Protein AF-A0A847UXX7-F1 (afdb_monomer)

Solvent-accessible surface 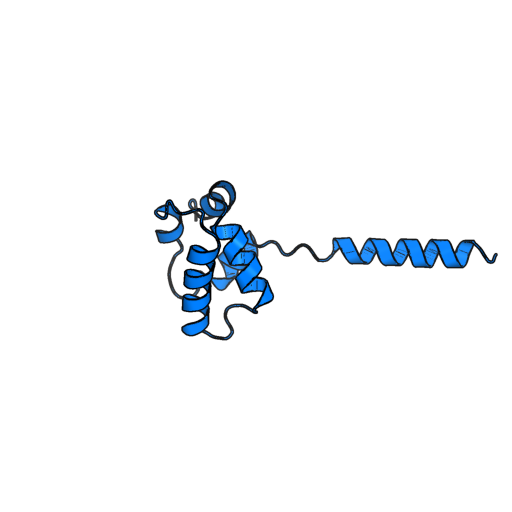area (backbone atoms only — not comparable to full-atom values): 5485 Å² total; per-residue (Å²): 121,77,68,60,60,57,53,52,55,56,54,56,58,59,59,61,70,71,78,69,76,76,61,58,68,59,50,46,64,69,52,60,50,79,87,44,80,64,68,69,67,64,74,54,84,70,54,52,43,69,62,35,33,57,54,49,51,51,52,26,72,78,37,70,87,69,52,54,76,69,49,44,55,51,48,13,54,44,52,18,33,60,80,58,40,54,74,56,67,83,115

Secondary structure (DSSP, 8-state):
-HHHHHHHHHHHHHHHGGGG---HHHHHHHHTTTTS-STHHHH-----HHHHHHHHHHHHHH-TTS--HHHHHHHHHHHT-HHHHGGGTT-

Radius of gyration: 18.28 Å; Cα contacts (8 Å, |Δi|>4): 63; chains: 1; bounding box: 24×33×58 Å

Foldseek 3Di:
DVVVVVVVVVVVVVVVVVVPDDPLLVLCVVQVPPPHALQVLLVDPALDLVVLLVVLVVVCVVPVPRDDPVSSSVNSNQSSDNVNSVVRNVD

Nearest PDB structures (foldseek):
  6b8h-assembly1_o  TM=4.520E-01  e=8.456E+00  Saccharomyces cerevisiae S288C
  5wdd-assembly1_A  TM=3.378E-01  e=5.949E+00  Gallus gallus
  7jmt-assembly4_D  TM=3.270E-01  e=7.521E+00  Schistosoma japonicum

Structure (mmCIF, N/CA/C/O backbone):
data_AF-A0A847UXX7-F1
#
_entry.id   AF-A0A847UXX7-F1
#
loop_
_atom_site.group_PDB
_atom_site.id
_atom_site.type_symbol
_atom_site.label_atom_id
_atom_site.label_alt_id
_atom_site.label_comp_id
_atom_site.label_asym_id
_atom_site.label_entity_id
_atom_site.label_seq_id
_atom_site.pdbx_PDB_ins_code
_atom_site.Cartn_x
_atom_site.Cartn_y
_atom_site.Cartn_z
_atom_site.occupancy
_atom_site.B_iso_or_equiv
_atom_site.auth_seq_id
_atom_site.auth_comp_id
_atom_site.auth_asym_id
_atom_site.auth_atom_id
_atom_site.pdbx_PDB_model_num
ATOM 1 N N . MET A 1 1 ? 8.771 -23.175 45.232 1.00 50.03 1 MET A N 1
ATOM 2 C CA . MET A 1 1 ? 7.411 -22.811 44.761 1.00 50.03 1 MET A CA 1
ATOM 3 C C . MET A 1 1 ? 7.260 -21.361 44.281 1.00 50.03 1 MET A C 1
ATOM 5 O O . MET A 1 1 ? 6.456 -21.144 43.394 1.00 50.03 1 MET A O 1
ATOM 9 N N . LYS A 1 2 ? 8.028 -20.372 44.775 1.00 45.91 2 LYS A N 1
ATOM 10 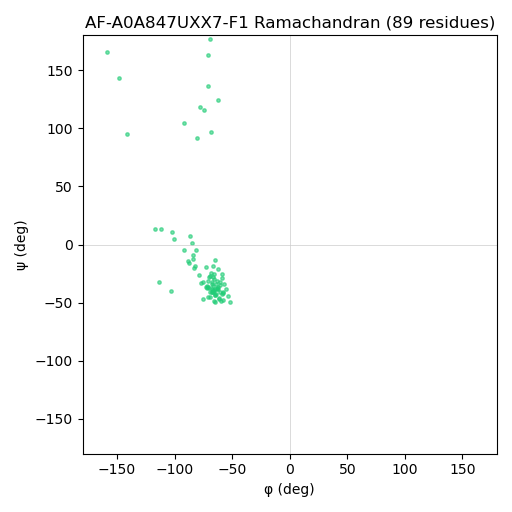C CA . LYS A 1 2 ? 7.933 -18.964 44.313 1.00 45.91 2 LYS A CA 1
ATOM 11 C C . LYS A 1 2 ? 8.456 -18.714 42.880 1.00 45.91 2 LYS A C 1
ATOM 13 O O . LYS A 1 2 ? 7.942 -17.846 42.192 1.00 45.91 2 LYS A O 1
ATOM 18 N N . TYR A 1 3 ? 9.415 -19.513 42.405 1.00 51.44 3 TYR A N 1
ATOM 19 C CA . TYR A 1 3 ? 10.034 -19.349 41.076 1.00 51.44 3 TYR A CA 1
ATOM 20 C C . TYR A 1 3 ? 9.238 -19.958 39.907 1.00 51.44 3 TYR A C 1
ATOM 22 O O . TYR A 1 3 ? 9.455 -19.584 38.758 1.00 51.44 3 TYR A O 1
ATOM 30 N N . VAL A 1 4 ? 8.302 -20.870 40.191 1.00 54.38 4 VAL A N 1
ATOM 31 C CA . VAL A 1 4 ? 7.471 -21.543 39.172 1.00 54.38 4 VAL A CA 1
ATOM 32 C C . VAL A 1 4 ? 6.357 -20.613 38.679 1.00 54.38 4 VAL A C 1
ATOM 34 O O . VAL A 1 4 ? 6.015 -20.612 37.506 1.00 54.38 4 VAL A O 1
ATOM 37 N N . LEU A 1 5 ? 5.840 -19.746 39.557 1.00 52.28 5 LEU A N 1
ATOM 38 C CA . LEU A 1 5 ? 4.795 -18.785 39.203 1.00 52.28 5 LEU A CA 1
ATOM 39 C C . LEU A 1 5 ? 5.332 -17.648 38.309 1.00 52.28 5 LEU A C 1
ATOM 41 O O . LEU A 1 5 ? 4.662 -17.236 37.371 1.00 52.28 5 LEU A O 1
ATOM 45 N N . GLY A 1 6 ? 6.567 -17.185 38.546 1.00 52.09 6 GLY A N 1
ATOM 46 C CA . GLY A 1 6 ? 7.201 -16.137 37.733 1.00 52.09 6 GLY A CA 1
ATOM 47 C C . GLY A 1 6 ? 7.614 -16.601 36.333 1.00 52.09 6 GLY A C 1
ATOM 48 O O . GLY A 1 6 ? 7.483 -15.850 35.373 1.00 52.09 6 GLY A O 1
ATOM 49 N N . THR A 1 7 ? 8.055 -17.853 36.190 1.00 55.56 7 THR A N 1
ATOM 50 C CA . THR A 1 7 ? 8.434 -18.425 34.886 1.00 55.56 7 THR A CA 1
ATOM 51 C C . THR A 1 7 ? 7.225 -18.670 33.985 1.00 55.56 7 THR A C 1
ATOM 53 O O . THR A 1 7 ? 7.307 -18.396 32.791 1.00 55.56 7 THR A O 1
ATOM 56 N N . VAL A 1 8 ? 6.084 -19.086 34.545 1.00 58.25 8 VAL A N 1
ATOM 57 C CA . VAL A 1 8 ? 4.828 -19.270 33.792 1.00 58.25 8 VAL A CA 1
ATOM 58 C C . VAL A 1 8 ? 4.268 -17.937 33.276 1.00 58.25 8 VAL A C 1
ATOM 60 O O . VAL A 1 8 ? 3.845 -17.859 32.124 1.00 58.25 8 VAL A O 1
ATOM 63 N N . VAL A 1 9 ? 4.322 -16.865 34.077 1.00 58.28 9 VAL A N 1
ATOM 64 C CA . VAL A 1 9 ? 3.860 -15.523 33.665 1.00 58.28 9 VAL A CA 1
ATOM 65 C C . VAL A 1 9 ? 4.741 -14.934 32.555 1.00 58.28 9 VAL A C 1
ATOM 67 O O . VAL A 1 9 ? 4.223 -14.360 31.598 1.00 58.28 9 VAL A O 1
ATOM 70 N N . VAL A 1 10 ? 6.062 -15.125 32.633 1.00 58.41 10 VAL A N 1
ATOM 71 C CA . VAL A 1 10 ? 6.999 -14.680 31.584 1.00 58.41 10 VAL A CA 1
ATOM 72 C C . VAL A 1 10 ? 6.808 -15.474 30.284 1.00 58.41 10 VAL A C 1
ATOM 74 O O . VAL A 1 10 ? 6.838 -14.888 29.202 1.00 58.41 10 VAL A O 1
ATOM 77 N N . PHE A 1 11 ? 6.544 -16.783 30.369 1.00 56.44 11 PHE A N 1
ATOM 78 C CA . PHE A 1 11 ? 6.266 -17.615 29.192 1.00 56.44 11 PHE A CA 1
ATOM 79 C C . PHE A 1 11 ? 4.944 -17.248 28.497 1.00 56.44 11 PHE A C 1
ATOM 81 O O . PHE A 1 11 ? 4.892 -17.203 27.268 1.00 56.44 11 PHE A O 1
ATOM 88 N N . LEU A 1 12 ? 3.891 -16.933 29.260 1.00 57.22 12 LEU A N 1
ATOM 89 C CA . LEU A 1 12 ? 2.600 -16.497 28.709 1.00 57.22 12 LEU A CA 1
ATOM 90 C C . LEU A 1 12 ? 2.693 -15.136 28.002 1.00 57.22 12 LEU A C 1
ATOM 92 O O . LEU A 1 12 ? 2.060 -14.941 26.966 1.00 57.22 12 LEU A O 1
ATOM 96 N N . ALA A 1 13 ? 3.519 -14.217 28.508 1.00 57.12 13 ALA A N 1
ATOM 97 C CA . ALA A 1 13 ? 3.731 -12.912 27.884 1.00 57.12 13 ALA A CA 1
ATOM 98 C C . ALA A 1 13 ? 4.450 -13.000 26.522 1.00 57.12 13 ALA A C 1
ATOM 100 O O . ALA A 1 13 ? 4.131 -12.231 25.617 1.00 57.12 13 ALA A O 1
ATOM 101 N N . MET A 1 14 ? 5.376 -13.950 26.330 1.00 56.84 14 MET A N 1
ATOM 102 C CA . MET A 1 14 ? 6.053 -14.127 25.034 1.00 56.84 14 MET A CA 1
ATOM 103 C C . MET A 1 14 ? 5.143 -14.713 23.942 1.00 56.84 14 MET A C 1
ATOM 105 O O . MET A 1 14 ? 5.301 -14.364 22.772 1.00 56.84 14 MET A O 1
ATOM 109 N N . LEU A 1 15 ? 4.168 -15.557 24.299 1.00 55.53 15 LEU A N 1
ATOM 110 C CA . LEU A 1 15 ? 3.226 -16.160 23.342 1.00 55.53 15 LEU A CA 1
ATOM 111 C C . LEU A 1 15 ? 2.276 -15.132 22.699 1.00 55.53 15 LEU A C 1
ATOM 113 O O . LEU A 1 15 ? 1.872 -15.309 21.551 1.00 55.53 15 LEU A O 1
ATOM 117 N N . ALA A 1 16 ? 1.964 -14.032 23.389 1.00 54.91 16 ALA A N 1
ATOM 118 C CA . ALA A 1 16 ? 1.088 -12.979 22.869 1.00 54.91 16 ALA A CA 1
ATOM 119 C C . ALA A 1 16 ? 1.715 -12.171 21.712 1.00 54.91 16 ALA A C 1
ATOM 121 O O . ALA A 1 16 ? 0.994 -11.677 20.848 1.00 54.91 16 ALA A O 1
ATOM 122 N N . CYS A 1 17 ? 3.048 -12.071 21.646 1.00 54.66 17 CYS A N 1
ATOM 123 C CA . CYS A 1 17 ? 3.735 -11.315 20.591 1.00 54.66 17 CYS A CA 1
ATOM 124 C C . CYS A 1 17 ? 3.700 -11.997 19.211 1.00 54.66 17 CYS A C 1
ATOM 126 O O . CYS A 1 17 ? 3.904 -11.326 18.202 1.00 54.66 17 CYS A O 1
ATOM 128 N N . LEU A 1 18 ? 3.437 -13.307 19.139 1.00 53.88 18 LEU A N 1
ATOM 129 C CA . LEU A 1 18 ? 3.441 -14.059 17.875 1.00 53.88 18 LEU A CA 1
ATOM 130 C C . LEU A 1 18 ? 2.125 -13.950 17.089 1.00 53.88 18 LEU A C 1
ATOM 132 O O . LEU A 1 18 ? 2.120 -14.170 15.882 1.00 53.88 18 LEU A O 1
ATOM 136 N N . ALA A 1 19 ? 1.019 -13.583 17.741 1.00 54.34 19 ALA A N 1
ATOM 137 C CA . ALA A 1 19 ? -0.305 -13.549 17.116 1.00 54.34 19 ALA A CA 1
ATOM 138 C C . ALA A 1 19 ? -0.586 -12.273 16.287 1.00 54.34 19 ALA A C 1
ATOM 140 O O . ALA A 1 19 ? -1.637 -12.174 15.661 1.00 54.34 19 ALA A O 1
ATOM 141 N N . GLY A 1 20 ? 0.323 -11.289 16.289 1.00 56.50 20 GLY A N 1
ATOM 142 C CA . GLY A 1 20 ? 0.073 -9.939 15.759 1.00 56.50 20 GLY A CA 1
ATOM 143 C C . GLY A 1 20 ? 0.627 -9.628 14.363 1.00 56.50 20 GLY A C 1
ATOM 144 O O . GLY A 1 20 ? 0.559 -8.476 13.937 1.00 56.50 20 GLY A O 1
ATOM 145 N N . ALA A 1 21 ? 1.211 -10.593 13.648 1.00 63.22 21 ALA A N 1
ATOM 146 C CA . ALA A 1 21 ? 1.732 -10.342 12.305 1.00 63.22 21 ALA A CA 1
ATOM 147 C C . ALA A 1 21 ? 0.596 -10.379 11.267 1.00 63.22 21 ALA A C 1
ATOM 149 O O . ALA A 1 21 ? 0.268 -11.434 10.730 1.00 63.22 21 ALA A O 1
ATOM 150 N N . THR A 1 22 ? -0.011 -9.225 10.980 1.00 76.06 22 THR A N 1
ATOM 151 C CA . THR A 1 22 ? -0.994 -9.096 9.894 1.00 76.06 22 THR A CA 1
ATOM 152 C C . THR A 1 22 ? -0.334 -9.405 8.550 1.00 76.06 22 THR A C 1
ATOM 154 O O . THR A 1 22 ? 0.644 -8.754 8.167 1.00 76.06 22 THR A O 1
ATOM 157 N N . ASP A 1 23 ? -0.884 -10.363 7.802 1.00 93.19 23 ASP A N 1
ATOM 158 C CA . ASP A 1 23 ? -0.508 -10.586 6.406 1.00 93.19 23 ASP A CA 1
ATOM 159 C C . ASP A 1 23 ? -0.987 -9.399 5.556 1.00 93.19 23 ASP A C 1
ATOM 161 O O . ASP A 1 23 ? -2.145 -9.303 5.143 1.00 93.19 23 ASP A O 1
ATOM 165 N N . ILE A 1 24 ? -0.072 -8.459 5.314 1.00 95.94 24 ILE A N 1
ATOM 166 C CA . ILE A 1 24 ? -0.372 -7.234 4.569 1.00 95.94 24 ILE A CA 1
ATOM 167 C C . ILE A 1 24 ? -0.725 -7.530 3.108 1.00 95.94 24 ILE A C 1
ATOM 169 O O . ILE A 1 24 ? -1.533 -6.804 2.532 1.00 95.94 24 ILE A O 1
ATOM 173 N N . ARG A 1 25 ? -0.185 -8.600 2.506 1.00 95.25 25 ARG A N 1
ATOM 174 C CA . ARG A 1 25 ? -0.555 -8.978 1.136 1.00 95.25 25 ARG A CA 1
ATOM 175 C C . ARG A 1 25 ? -2.020 -9.394 1.096 1.00 95.25 25 ARG A C 1
ATOM 177 O O . ARG A 1 25 ? -2.768 -8.901 0.253 1.00 95.25 25 ARG A O 1
ATOM 184 N N . ALA A 1 26 ? -2.433 -10.263 2.018 1.00 95.31 26 ALA A N 1
ATOM 185 C CA . ALA A 1 26 ? -3.825 -10.694 2.123 1.00 95.31 26 ALA A CA 1
ATOM 186 C C . ALA A 1 26 ? -4.770 -9.507 2.366 1.00 95.31 26 ALA A C 1
ATOM 188 O O . ALA A 1 26 ? -5.800 -9.404 1.701 1.00 95.31 26 ALA A O 1
ATOM 189 N N . LEU A 1 27 ? -4.387 -8.568 3.241 1.00 96.38 27 LEU A N 1
ATOM 190 C CA . LEU A 1 27 ? -5.155 -7.344 3.483 1.00 96.38 27 LEU A CA 1
ATOM 191 C C . LEU A 1 27 ? -5.347 -6.516 2.200 1.00 96.38 27 LEU A C 1
ATOM 193 O O . LEU A 1 27 ? -6.470 -6.109 1.900 1.00 96.38 27 LEU A O 1
ATOM 197 N N . VAL A 1 28 ? -4.276 -6.291 1.427 1.00 96.62 28 VAL A N 1
ATOM 198 C CA . VAL A 1 28 ? -4.341 -5.533 0.164 1.00 96.62 28 VAL A CA 1
ATOM 199 C C . VAL A 1 28 ? -5.264 -6.218 -0.840 1.00 96.62 28 VAL A C 1
ATOM 201 O O . VAL A 1 28 ? -6.125 -5.559 -1.420 1.00 96.62 28 VAL A O 1
ATOM 204 N N . LEU A 1 29 ? -5.131 -7.534 -1.019 1.00 94.62 29 LEU A N 1
ATOM 205 C CA . LEU A 1 29 ? -5.983 -8.292 -1.940 1.00 94.62 29 LEU A CA 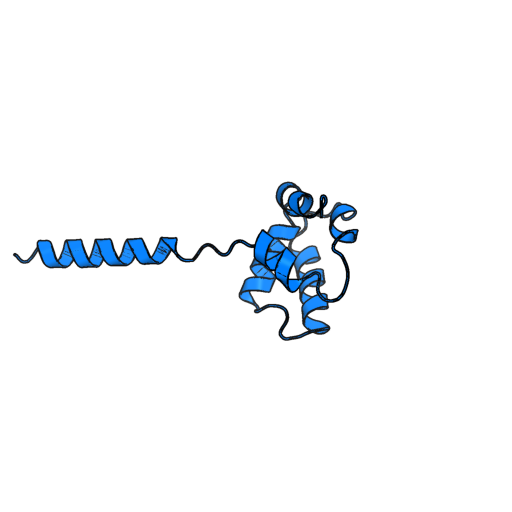1
ATOM 206 C C . LEU A 1 29 ? -7.453 -8.265 -1.516 1.00 94.62 29 LEU A C 1
ATOM 208 O O . LEU A 1 29 ? -8.331 -8.134 -2.361 1.00 94.62 29 LEU A O 1
ATOM 212 N N . GLN A 1 30 ? -7.725 -8.333 -0.212 1.00 94.75 30 GLN A N 1
ATOM 213 C CA . GLN A 1 30 ? -9.089 -8.326 0.305 1.00 94.75 30 GLN A CA 1
ATOM 214 C C . GLN A 1 30 ? -9.763 -6.951 0.199 1.00 94.75 30 GLN A C 1
ATOM 216 O O . GLN A 1 30 ? -10.975 -6.888 -0.005 1.00 94.75 30 GLN A O 1
ATOM 221 N N . ARG A 1 31 ? -9.025 -5.853 0.404 1.00 96.56 31 ARG A N 1
ATOM 222 C CA . ARG A 1 31 ? -9.622 -4.512 0.555 1.00 96.56 31 ARG A CA 1
ATOM 223 C C . ARG A 1 31 ? -9.488 -3.646 -0.687 1.00 96.56 31 ARG A C 1
ATOM 225 O O . ARG A 1 31 ? -10.433 -2.956 -1.049 1.00 96.56 31 ARG A O 1
ATOM 232 N N . CYS A 1 32 ? -8.348 -3.682 -1.367 1.00 96.25 32 CYS A N 1
ATOM 233 C CA . CYS A 1 32 ? -8.041 -2.710 -2.416 1.00 96.25 32 CYS A CA 1
ATOM 234 C C . CYS A 1 32 ? -8.636 -3.063 -3.791 1.00 96.25 32 CYS A C 1
ATOM 236 O O . CYS A 1 32 ? -8.599 -2.220 -4.679 1.00 96.25 32 CYS A O 1
ATOM 238 N N . GLN A 1 33 ? -9.199 -4.265 -3.962 1.00 93.69 33 GLN A N 1
ATOM 239 C CA . GLN A 1 33 ? -9.824 -4.716 -5.217 1.00 93.69 33 GLN A CA 1
ATOM 240 C C . GLN A 1 33 ? -11.332 -4.423 -5.306 1.00 93.69 33 GLN A C 1
ATOM 242 O O . GLN A 1 33 ? -11.954 -4.683 -6.332 1.00 93.69 33 GLN A O 1
ATOM 247 N N . GLY A 1 34 ? -11.940 -3.887 -4.241 1.00 93.12 34 GLY A N 1
ATOM 248 C CA . GLY A 1 34 ? -13.391 -3.677 -4.181 1.00 93.12 34 GLY A CA 1
ATOM 249 C C . GLY A 1 34 ? -13.924 -2.606 -5.141 1.00 93.12 34 GLY A C 1
ATOM 250 O O . GLY A 1 34 ? -15.091 -2.658 -5.517 1.00 93.12 34 GLY A O 1
ATOM 251 N N . CYS A 1 35 ? -13.079 -1.651 -5.547 1.00 96.25 35 CYS A N 1
ATOM 252 C CA . CYS A 1 35 ? -13.475 -0.517 -6.391 1.00 96.25 35 CYS A CA 1
ATOM 253 C C . CYS A 1 35 ? -12.829 -0.538 -7.786 1.00 96.25 35 CYS A C 1
ATOM 255 O O . CYS A 1 35 ? -13.427 -0.059 -8.746 1.00 96.25 35 CYS A O 1
ATOM 257 N N . HIS A 1 36 ? -11.605 -1.055 -7.903 1.00 94.56 36 HIS A N 1
ATOM 258 C CA . HIS A 1 36 ? -10.855 -1.207 -9.151 1.00 94.56 36 HIS A CA 1
ATOM 259 C C . HIS A 1 36 ? -9.776 -2.286 -8.973 1.00 94.56 36 HIS A C 1
ATOM 261 O O . HIS A 1 36 ? -9.454 -2.655 -7.845 1.00 94.56 36 HIS A O 1
ATOM 267 N N . ASP A 1 37 ? -9.188 -2.773 -10.066 1.00 92.88 37 ASP A N 1
ATOM 268 C CA . ASP A 1 37 ? -8.076 -3.728 -10.006 1.00 92.88 37 ASP A CA 1
ATOM 269 C C . ASP A 1 37 ? -6.769 -3.110 -9.457 1.00 92.88 37 ASP A C 1
ATOM 271 O O . ASP A 1 37 ? -6.683 -1.918 -9.149 1.00 92.88 37 ASP A O 1
ATOM 275 N N . LEU A 1 38 ? -5.731 -3.940 -9.317 1.00 93.56 38 LEU A N 1
ATOM 276 C CA . LEU A 1 38 ? -4.408 -3.530 -8.830 1.00 93.56 38 LEU A CA 1
ATOM 277 C C . LEU A 1 38 ? -3.370 -3.366 -9.949 1.00 93.56 38 LEU A C 1
ATOM 279 O O . LEU A 1 38 ? -2.189 -3.197 -9.638 1.00 93.56 38 LEU A O 1
ATOM 283 N N . ALA A 1 39 ? -3.767 -3.390 -11.226 1.00 90.62 39 ALA A N 1
ATOM 284 C CA . ALA A 1 39 ? -2.830 -3.429 -12.352 1.00 90.62 39 ALA A CA 1
ATOM 285 C C . ALA A 1 39 ? -1.860 -2.237 -12.331 1.00 90.62 39 ALA A C 1
ATOM 287 O O . ALA A 1 39 ? -0.651 -2.404 -12.481 1.00 90.62 39 ALA A O 1
ATOM 288 N N . LYS A 1 40 ? -2.363 -1.040 -11.998 1.00 90.50 40 LYS A N 1
ATOM 289 C CA . LYS A 1 40 ? -1.544 0.181 -11.903 1.00 90.50 40 LYS A CA 1
ATOM 290 C C . LYS A 1 40 ? -0.406 0.082 -10.889 1.00 90.50 40 LYS A C 1
ATOM 292 O O . LYS A 1 40 ? 0.596 0.774 -11.043 1.00 90.50 40 LYS A O 1
ATOM 297 N N . ASN A 1 41 ? -0.518 -0.762 -9.862 1.00 91.56 41 ASN A N 1
ATOM 298 C CA . ASN A 1 41 ? 0.551 -0.922 -8.876 1.00 91.56 41 ASN A CA 1
ATOM 299 C C . ASN A 1 41 ? 1.815 -1.529 -9.510 1.00 91.56 41 ASN A C 1
ATOM 301 O O . ASN A 1 41 ? 2.920 -1.298 -9.016 1.00 91.56 41 ASN A O 1
ATOM 305 N N . CYS A 1 42 ? 1.661 -2.277 -10.602 1.00 88.94 42 CYS A N 1
ATOM 306 C CA . CYS A 1 42 ? 2.749 -2.936 -11.319 1.00 88.94 42 CYS A CA 1
ATOM 307 C C . CYS A 1 42 ? 3.535 -1.980 -12.219 1.00 88.94 42 CYS A C 1
ATOM 309 O O . CYS A 1 42 ? 4.729 -2.188 -12.423 1.00 88.94 42 CYS A O 1
ATOM 311 N N . ASP A 1 43 ? 2.894 -0.903 -12.672 1.00 90.94 43 ASP A N 1
ATOM 312 C CA . ASP A 1 43 ? 3.498 0.092 -13.564 1.00 90.94 43 ASP A CA 1
ATOM 313 C C . ASP A 1 43 ? 4.248 1.196 -12.802 1.00 90.94 43 ASP A C 1
ATOM 315 O O . ASP A 1 43 ? 5.046 1.945 -13.370 1.00 90.94 43 ASP A O 1
ATOM 319 N N . VAL A 1 44 ? 4.006 1.323 -11.494 1.00 92.94 44 VAL A N 1
ATOM 320 C CA . VAL A 1 44 ? 4.655 2.339 -10.663 1.00 92.94 44 VAL A CA 1
ATOM 321 C C . VAL A 1 44 ? 6.086 1.915 -10.325 1.00 92.94 44 VAL A C 1
ATOM 323 O O . VAL A 1 44 ? 6.310 0.936 -9.613 1.00 92.94 44 VAL A O 1
ATOM 326 N N . ALA A 1 45 ? 7.063 2.716 -10.761 1.00 92.12 45 ALA A N 1
ATOM 327 C CA . ALA A 1 45 ? 8.486 2.519 -10.461 1.00 92.12 45 ALA A CA 1
ATOM 328 C C . ALA A 1 45 ? 8.930 3.100 -9.101 1.00 92.12 45 ALA A C 1
ATOM 330 O O . ALA A 1 45 ? 10.032 2.823 -8.636 1.00 92.12 45 ALA A O 1
ATOM 331 N N . SER A 1 46 ? 8.096 3.919 -8.452 1.00 95.56 46 SER A N 1
ATOM 332 C CA . SER A 1 46 ? 8.457 4.553 -7.182 1.00 95.56 46 SER A CA 1
ATOM 333 C C . SER A 1 46 ? 8.502 3.549 -6.026 1.00 95.56 46 SER A C 1
ATOM 335 O O . SER A 1 46 ? 7.586 2.745 -5.838 1.00 95.56 46 SER A O 1
ATOM 337 N N . SER A 1 47 ? 9.540 3.662 -5.202 1.00 96.50 47 SER A N 1
ATOM 338 C CA . SER A 1 47 ? 9.671 2.991 -3.900 1.00 96.50 47 SER A CA 1
ATOM 339 C C . SER A 1 47 ? 9.623 3.997 -2.738 1.00 96.50 47 SER A C 1
ATOM 341 O O . SER A 1 47 ? 9.955 3.668 -1.601 1.00 96.50 47 SER A O 1
ATOM 343 N N . ASP A 1 48 ? 9.205 5.241 -3.004 1.00 98.12 48 ASP A N 1
ATOM 344 C CA . ASP A 1 48 ? 9.050 6.272 -1.978 1.00 98.12 48 ASP A CA 1
ATOM 345 C C . ASP A 1 48 ? 7.795 6.014 -1.131 1.00 98.12 48 ASP A C 1
ATOM 347 O O . ASP A 1 48 ? 6.657 6.091 -1.601 1.00 98.12 48 ASP A O 1
ATOM 351 N N . ARG A 1 49 ? 8.005 5.742 0.159 1.00 97.38 49 ARG A N 1
ATOM 352 C CA . ARG A 1 49 ? 6.931 5.487 1.122 1.00 97.38 49 ARG A CA 1
ATOM 353 C C . ARG A 1 49 ? 5.994 6.679 1.312 1.00 97.38 49 ARG A C 1
ATOM 355 O O . ARG A 1 49 ? 4.805 6.447 1.515 1.00 97.38 49 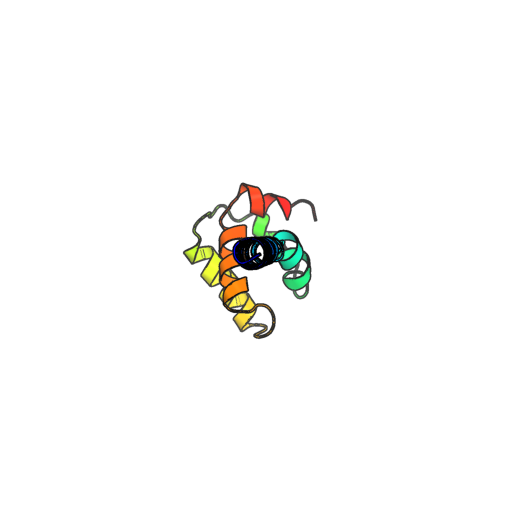ARG A O 1
ATOM 362 N N . ALA A 1 50 ? 6.486 7.916 1.290 1.00 98.25 50 ALA A N 1
ATOM 363 C CA . ALA A 1 50 ? 5.631 9.089 1.472 1.00 98.25 50 ALA A CA 1
ATOM 364 C C . ALA A 1 50 ? 4.677 9.248 0.281 1.00 98.25 50 ALA A C 1
ATOM 366 O O . ALA A 1 50 ? 3.481 9.473 0.470 1.00 98.25 50 ALA A O 1
ATOM 367 N N . TRP A 1 51 ? 5.190 9.023 -0.931 1.00 98.19 51 TRP A N 1
ATOM 368 C CA . TRP A 1 51 ? 4.383 8.994 -2.147 1.00 98.19 51 TRP A CA 1
ATOM 369 C C . TRP A 1 51 ? 3.303 7.900 -2.088 1.00 98.19 51 TRP A C 1
ATOM 371 O O . TRP A 1 51 ? 2.123 8.185 -2.302 1.00 98.19 51 TRP A O 1
ATOM 381 N N . TRP A 1 52 ? 3.673 6.669 -1.712 1.00 98.31 52 TRP A N 1
ATOM 382 C CA . TRP A 1 52 ? 2.713 5.567 -1.558 1.00 98.31 52 TRP A CA 1
ATOM 383 C C . TRP A 1 52 ? 1.675 5.833 -0.470 1.00 98.31 52 TRP A C 1
ATOM 385 O O . TRP A 1 52 ? 0.501 5.525 -0.666 1.00 98.31 52 TRP A O 1
ATOM 395 N N . LYS A 1 53 ? 2.074 6.454 0.642 1.00 98.62 53 LYS A N 1
ATOM 396 C CA . LYS A 1 53 ? 1.147 6.845 1.704 1.00 98.62 53 LYS A CA 1
ATOM 397 C C . LYS A 1 53 ? 0.103 7.839 1.212 1.00 98.62 53 LYS A C 1
ATOM 399 O O . LYS A 1 53 ? -1.081 7.593 1.416 1.00 98.62 53 LYS A O 1
ATOM 404 N N . GLY A 1 54 ? 0.510 8.870 0.472 1.00 98.50 54 GLY A N 1
ATOM 405 C CA . GLY A 1 54 ? -0.437 9.809 -0.136 1.00 98.50 54 GLY A CA 1
ATOM 406 C C . GLY A 1 54 ? -1.408 9.140 -1.120 1.00 98.50 54 GLY A C 1
ATOM 407 O O . GLY A 1 54 ? -2.565 9.547 -1.229 1.00 98.50 54 GLY A O 1
ATOM 408 N N . MET A 1 55 ? -0.975 8.084 -1.818 1.00 97.69 55 MET A N 1
ATOM 409 C CA . MET A 1 55 ? -1.855 7.290 -2.684 1.00 97.69 55 MET A CA 1
ATOM 410 C C . MET A 1 55 ? -2.859 6.448 -1.888 1.00 97.69 55 MET A C 1
ATOM 412 O O . MET A 1 55 ? -4.044 6.452 -2.220 1.00 97.69 55 MET A O 1
ATOM 416 N N . VAL A 1 56 ? -2.417 5.765 -0.830 1.00 98.38 56 VAL A N 1
ATOM 417 C CA . VAL A 1 56 ? -3.294 4.957 0.038 1.00 98.38 56 VAL A CA 1
ATOM 418 C C . VAL A 1 56 ? -4.302 5.843 0.775 1.00 98.38 56 VAL A C 1
ATOM 420 O O . VAL A 1 56 ? -5.489 5.527 0.800 1.00 98.38 56 VAL A O 1
ATOM 423 N N . GLU A 1 57 ? -3.869 6.986 1.308 1.00 98.69 57 GLU A N 1
ATOM 424 C CA . GLU A 1 57 ? -4.749 7.961 1.968 1.00 98.69 57 GLU A CA 1
ATOM 425 C C . GLU A 1 57 ? -5.817 8.504 1.016 1.00 98.69 57 GLU A C 1
ATOM 427 O O . GLU A 1 57 ? -6.958 8.702 1.425 1.00 98.69 57 GLU A O 1
ATOM 432 N N . ARG A 1 58 ? -5.497 8.670 -0.274 1.00 98.38 58 ARG A N 1
ATOM 433 C CA . ARG A 1 58 ? -6.496 9.037 -1.285 1.00 98.38 58 ARG A CA 1
ATOM 434 C C . ARG A 1 58 ? -7.572 7.962 -1.452 1.00 98.38 58 ARG A C 1
ATOM 436 O O . ARG A 1 58 ? -8.732 8.310 -1.637 1.00 98.38 58 ARG A O 1
ATOM 443 N N . MET A 1 59 ? -7.213 6.678 -1.377 1.00 98.25 59 MET A N 1
ATOM 444 C CA . MET A 1 59 ? -8.194 5.584 -1.447 1.00 98.25 59 MET A CA 1
ATOM 445 C C . MET A 1 59 ? -9.097 5.568 -0.210 1.00 98.25 59 MET A C 1
ATOM 447 O O . MET A 1 59 ? -10.311 5.432 -0.339 1.00 98.25 59 MET A O 1
ATOM 451 N N . VAL A 1 60 ? -8.526 5.801 0.975 1.00 98.56 60 VAL A N 1
ATOM 452 C CA . VAL A 1 60 ? -9.299 5.964 2.219 1.00 98.56 60 VAL A CA 1
ATOM 453 C C . VAL A 1 60 ? -10.191 7.209 2.169 1.00 98.56 60 VAL A C 1
ATOM 455 O O . VAL A 1 60 ? -11.311 7.177 2.660 1.00 98.56 60 VAL A O 1
ATOM 458 N N . ALA A 1 61 ? -9.767 8.296 1.520 1.00 98.50 61 ALA A N 1
ATOM 459 C CA . ALA A 1 61 ? -10.620 9.472 1.344 1.00 98.50 61 ALA A CA 1
ATOM 460 C C . ALA A 1 61 ? -11.875 9.176 0.497 1.00 98.50 61 ALA A C 1
ATOM 462 O O . ALA A 1 61 ? -12.918 9.781 0.736 1.00 98.50 61 ALA A O 1
ATOM 463 N N . TYR A 1 62 ? -11.800 8.240 -0.459 1.00 97.81 62 TYR A N 1
ATOM 464 C CA . TYR A 1 62 ? -12.975 7.769 -1.204 1.00 97.81 62 TYR A CA 1
ATOM 465 C C . TYR A 1 62 ? -13.861 6.817 -0.387 1.00 97.81 62 TYR A C 1
ATOM 467 O O . TYR A 1 62 ? -15.078 6.820 -0.568 1.00 97.81 62 TYR A O 1
ATOM 475 N N . GLN A 1 63 ? -13.275 6.021 0.511 1.00 97.88 63 GLN A N 1
ATOM 476 C CA . GLN A 1 63 ? -13.993 5.105 1.397 1.00 97.88 63 GLN A CA 1
ATOM 477 C C . GLN A 1 63 ? -13.347 5.097 2.798 1.00 97.88 63 GLN A C 1
ATOM 479 O O . GLN A 1 63 ? -12.393 4.349 3.020 1.00 97.88 63 GLN A O 1
ATOM 484 N N . PRO A 1 64 ? -13.854 5.898 3.760 1.00 97.56 64 PRO A N 1
ATOM 485 C CA . PRO A 1 64 ? -13.205 6.092 5.065 1.00 97.56 64 PRO A CA 1
ATOM 486 C C . PRO A 1 64 ? -12.995 4.816 5.890 1.00 97.56 64 PRO A C 1
ATOM 488 O O . PRO A 1 64 ? -12.033 4.723 6.643 1.00 97.56 64 PRO A O 1
ATOM 491 N N . GLU A 1 65 ? -13.861 3.818 5.709 1.00 97.38 65 GLU A N 1
ATOM 492 C CA . GLU A 1 65 ? -13.807 2.524 6.406 1.00 97.38 65 GLU A CA 1
ATOM 493 C C . GLU A 1 65 ? -12.862 1.507 5.732 1.00 97.38 65 GLU A C 1
ATOM 495 O O . GLU A 1 65 ? -12.774 0.357 6.161 1.00 97.38 65 GLU A O 1
ATOM 500 N N . LEU A 1 66 ? -12.178 1.886 4.643 1.00 98.12 66 LEU A N 1
ATOM 501 C CA . LEU A 1 66 ? -11.356 0.965 3.849 1.00 98.12 66 LEU A CA 1
ATOM 502 C C . LEU A 1 66 ? -10.161 0.415 4.641 1.00 98.12 66 LEU A C 1
ATOM 504 O O . LEU A 1 66 ? -9.856 -0.776 4.541 1.00 98.12 66 LEU A O 1
ATOM 508 N N . LEU A 1 67 ? -9.477 1.285 5.393 1.00 98.12 67 LEU A N 1
ATOM 509 C CA . LEU A 1 67 ? -8.310 0.961 6.217 1.00 98.12 67 LEU A CA 1
ATOM 510 C C . LEU A 1 67 ? -8.269 1.854 7.459 1.00 98.12 67 LEU A C 1
ATOM 512 O O . LEU A 1 67 ? -8.519 3.057 7.390 1.00 98.12 67 LEU A O 1
ATOM 516 N N . THR A 1 68 ? -7.834 1.285 8.578 1.00 97.88 68 THR A N 1
ATOM 517 C CA . THR A 1 68 ? -7.455 2.050 9.773 1.00 97.88 68 THR A CA 1
ATOM 518 C C . THR A 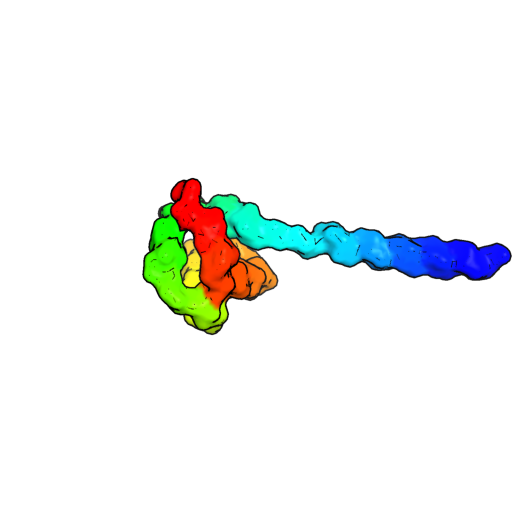1 68 ? -6.141 2.822 9.558 1.00 97.88 68 THR A C 1
ATOM 520 O O . THR A 1 68 ? -5.345 2.463 8.686 1.00 97.88 68 THR A O 1
ATOM 523 N N . PRO A 1 69 ? -5.813 3.832 10.391 1.00 97.69 69 PRO A N 1
ATOM 524 C CA . PRO A 1 69 ? -4.541 4.558 10.276 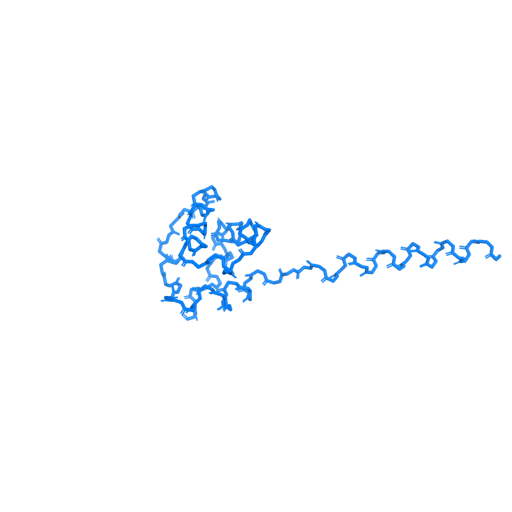1.00 97.69 69 PRO A CA 1
ATOM 525 C C . PRO A 1 69 ? -3.290 3.667 10.372 1.00 97.69 69 PRO A C 1
ATOM 527 O O . PRO A 1 69 ? -2.284 3.924 9.710 1.00 97.69 69 PRO A O 1
ATOM 530 N N . VAL A 1 70 ? -3.350 2.601 11.178 1.00 97.00 70 VAL A N 1
ATOM 531 C CA . VAL A 1 70 ? -2.254 1.627 11.317 1.00 97.00 70 VAL A CA 1
ATOM 532 C C . VAL A 1 70 ? -2.099 0.801 10.038 1.00 97.00 70 VAL A C 1
ATOM 534 O O . VAL A 1 70 ? -0.980 0.571 9.576 1.00 97.00 70 VAL A O 1
ATOM 537 N N . GLU A 1 71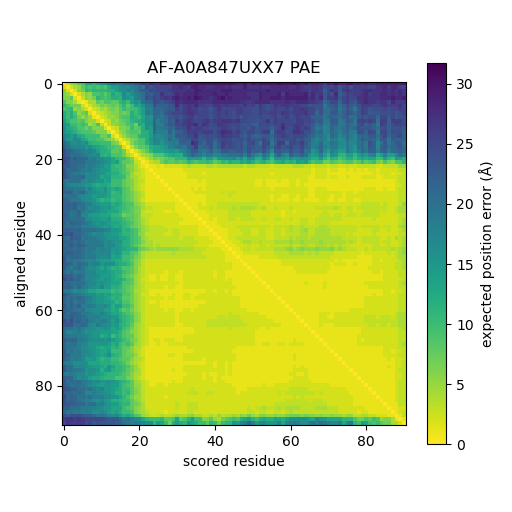 ? -3.211 0.390 9.431 1.00 97.94 71 GLU A N 1
ATOM 538 C CA . GLU A 1 71 ? -3.203 -0.351 8.171 1.00 97.94 71 GLU A CA 1
ATOM 539 C C . GLU A 1 71 ? -2.765 0.520 6.993 1.00 97.94 71 GLU A C 1
ATOM 541 O O . GLU A 1 71 ? -1.990 0.042 6.169 1.00 97.94 71 GLU A O 1
ATOM 546 N N . VAL A 1 72 ? -3.156 1.802 6.940 1.00 98.44 72 VAL A N 1
ATOM 547 C CA . VAL A 1 72 ? -2.637 2.764 5.947 1.00 98.44 72 VAL A CA 1
ATOM 548 C C . VAL A 1 72 ? -1.115 2.758 5.967 1.00 98.44 72 VAL A C 1
ATOM 550 O O . VAL A 1 72 ? -0.464 2.614 4.932 1.00 98.44 72 VAL A O 1
ATOM 553 N N . ASP A 1 73 ? -0.532 2.864 7.154 1.00 98.12 73 ASP A N 1
ATOM 554 C CA . ASP A 1 73 ? 0.910 2.899 7.332 1.00 98.12 73 ASP A CA 1
ATOM 555 C C . ASP A 1 73 ? 1.597 1.575 6.933 1.00 98.12 73 ASP A C 1
ATOM 557 O O . ASP A 1 73 ? 2.656 1.575 6.291 1.00 98.12 73 ASP A O 1
ATOM 561 N N . ALA A 1 74 ? 0.980 0.438 7.266 1.00 97.56 74 ALA A N 1
ATOM 562 C CA . ALA A 1 74 ? 1.478 -0.889 6.915 1.00 97.56 74 ALA A CA 1
ATOM 563 C C . ALA A 1 74 ? 1.381 -1.188 5.408 1.00 97.56 74 ALA A C 1
ATOM 565 O O . ALA A 1 74 ? 2.360 -1.648 4.815 1.00 97.56 74 ALA A O 1
ATOM 566 N N . VAL A 1 75 ? 0.249 -0.867 4.779 1.00 97.94 75 VAL A N 1
ATOM 567 C CA . VAL A 1 75 ? 0.028 -1.008 3.332 1.00 97.94 75 VAL A CA 1
ATOM 568 C C . VAL A 1 75 ? 0.975 -0.095 2.557 1.00 97.94 75 VAL A C 1
ATOM 570 O O . VAL A 1 75 ? 1.619 -0.542 1.612 1.00 97.94 75 VAL A O 1
ATOM 573 N N . SER A 1 76 ? 1.166 1.148 3.002 1.00 98.31 76 SER A N 1
ATOM 574 C CA . SER A 1 76 ? 2.105 2.084 2.362 1.00 98.31 76 SER A CA 1
ATOM 575 C C . SER A 1 76 ? 3.540 1.556 2.375 1.00 98.31 76 SER A C 1
ATOM 577 O O . SER A 1 76 ? 4.249 1.644 1.373 1.00 98.31 76 SER A O 1
ATOM 579 N N . ARG A 1 77 ? 3.976 0.952 3.492 1.00 98.00 77 ARG A N 1
ATOM 580 C CA . ARG A 1 77 ? 5.281 0.271 3.571 1.00 98.00 77 ARG A CA 1
ATOM 581 C C . ARG A 1 77 ? 5.374 -0.950 2.663 1.00 98.00 77 ARG A C 1
ATOM 583 O O . ARG A 1 77 ? 6.456 -1.210 2.142 1.00 98.00 77 ARG A O 1
ATOM 590 N N . TYR A 1 78 ? 4.295 -1.720 2.535 1.00 97.25 78 TYR A N 1
ATOM 591 C CA . TYR A 1 78 ? 4.245 -2.888 1.657 1.00 97.25 78 TYR A CA 1
ATOM 592 C 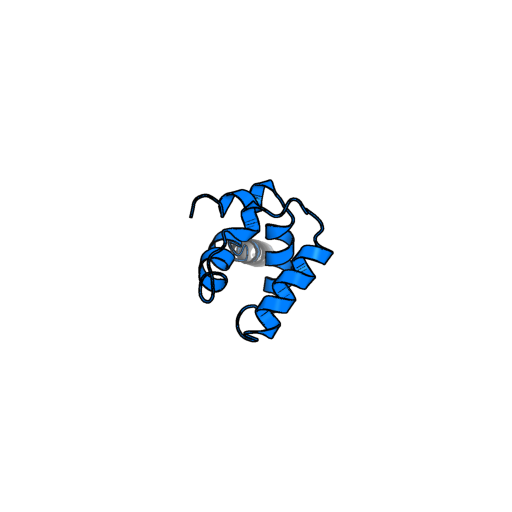C . TYR A 1 78 ? 4.391 -2.472 0.192 1.00 97.25 78 TYR A C 1
ATOM 594 O O . TYR A 1 78 ? 5.258 -2.990 -0.504 1.00 97.25 78 TYR A O 1
ATOM 602 N N . LEU A 1 79 ? 3.609 -1.484 -0.249 1.00 97.19 79 LEU A N 1
ATOM 603 C CA . LEU A 1 79 ? 3.614 -1.009 -1.633 1.00 97.19 79 LEU A CA 1
ATOM 604 C C . LEU A 1 79 ? 4.922 -0.307 -2.015 1.00 97.19 79 LEU A C 1
ATOM 606 O O . LEU A 1 79 ? 5.369 -0.433 -3.151 1.00 97.19 79 LEU A O 1
ATOM 610 N N . ALA A 1 80 ? 5.576 0.374 -1.074 1.00 97.69 80 ALA A N 1
ATOM 611 C CA . ALA A 1 80 ? 6.884 0.986 -1.300 1.00 97.69 80 ALA A CA 1
ATOM 612 C C . ALA A 1 80 ? 8.015 -0.031 -1.529 1.00 97.69 80 ALA A C 1
ATOM 614 O O . ALA A 1 80 ? 9.056 0.325 -2.070 1.00 97.69 80 ALA A O 1
ATOM 615 N N . GLN A 1 81 ? 7.830 -1.296 -1.147 1.00 96.56 81 GLN A N 1
ATOM 616 C CA . GLN A 1 81 ? 8.809 -2.351 -1.394 1.00 96.56 81 GLN A CA 1
ATOM 617 C C . GLN A 1 81 ? 8.492 -3.035 -2.718 1.00 96.56 81 GLN A C 1
ATOM 619 O O . GLN A 1 81 ? 7.570 -3.840 -2.794 1.00 96.56 81 GLN A O 1
ATOM 624 N N . GLU A 1 82 ? 9.273 -2.745 -3.757 1.00 94.50 82 GLU A N 1
ATOM 625 C CA . GLU A 1 82 ? 9.041 -3.282 -5.102 1.00 94.50 82 GLU A CA 1
ATOM 626 C C . GLU A 1 82 ? 8.922 -4.814 -5.131 1.00 94.50 82 GLU A C 1
ATOM 628 O O . GLU A 1 82 ? 8.006 -5.339 -5.760 1.00 94.50 82 GLU A O 1
ATOM 633 N N . SER A 1 83 ? 9.797 -5.530 -4.417 1.00 93.94 83 SER A N 1
ATOM 634 C CA . SER A 1 83 ? 9.757 -6.996 -4.337 1.00 93.94 83 SER A CA 1
ATOM 635 C C . SER A 1 83 ? 8.425 -7.517 -3.800 1.00 93.94 83 SER A C 1
ATOM 637 O O . SER A 1 83 ? 7.881 -8.468 -4.350 1.00 93.94 83 SER A O 1
ATOM 639 N N . ARG A 1 84 ? 7.875 -6.857 -2.776 1.00 94.31 84 ARG A N 1
ATOM 640 C CA . ARG A 1 84 ? 6.588 -7.215 -2.175 1.00 94.31 84 ARG A CA 1
ATOM 641 C C . ARG A 1 84 ? 5.428 -6.787 -3.059 1.00 94.31 84 ARG A C 1
ATOM 643 O O . ARG A 1 84 ? 4.549 -7.584 -3.348 1.00 94.31 84 ARG A O 1
ATOM 650 N N . ARG A 1 85 ? 5.446 -5.551 -3.564 1.00 93.81 85 ARG A N 1
ATOM 651 C CA . ARG A 1 85 ? 4.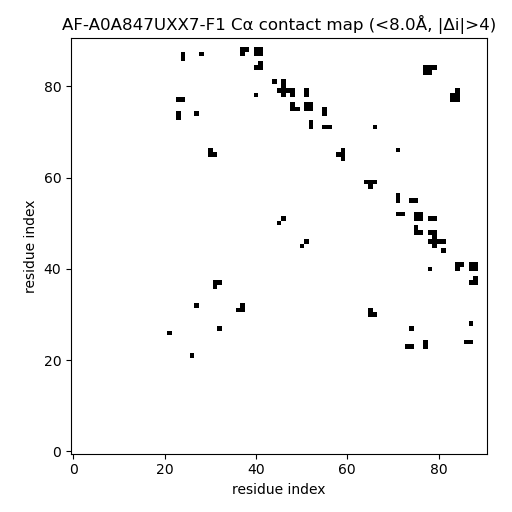419 -5.029 -4.479 1.00 93.81 85 ARG A CA 1
ATOM 652 C C . ARG A 1 85 ? 4.248 -5.915 -5.715 1.00 93.81 85 ARG A C 1
ATOM 654 O O . ARG A 1 85 ? 3.119 -6.135 -6.139 1.00 93.81 85 ARG A O 1
ATOM 661 N N . LYS A 1 86 ? 5.339 -6.463 -6.261 1.00 92.56 86 LYS A N 1
ATOM 662 C CA . LYS A 1 86 ? 5.306 -7.383 -7.411 1.00 92.56 86 LYS A CA 1
ATOM 663 C C . LYS A 1 86 ? 4.541 -8.685 -7.145 1.00 92.56 86 LYS A C 1
ATOM 665 O O . LYS A 1 86 ? 4.040 -9.278 -8.095 1.00 92.56 86 LYS A O 1
ATOM 670 N N . GLU A 1 87 ? 4.353 -9.092 -5.888 1.00 91.94 87 GLU A N 1
ATOM 671 C CA . GLU A 1 87 ? 3.497 -10.234 -5.515 1.00 91.94 87 GLU A CA 1
ATOM 672 C C . GLU A 1 87 ? 2.006 -10.003 -5.845 1.00 91.94 87 GLU A C 1
ATOM 674 O O . GLU A 1 87 ? 1.206 -10.946 -5.787 1.00 91.94 87 GLU A O 1
ATOM 679 N N . LEU A 1 88 ? 1.619 -8.755 -6.147 1.00 91.50 88 LEU A N 1
ATOM 680 C CA . LEU A 1 88 ? 0.272 -8.363 -6.574 1.00 91.50 88 LEU A CA 1
ATOM 681 C C . LEU A 1 88 ? 0.080 -8.446 -8.097 1.00 91.50 88 LEU A C 1
ATOM 683 O O . LEU A 1 88 ? -1.052 -8.403 -8.558 1.00 91.50 88 LEU A O 1
ATOM 687 N N . CYS A 1 89 ? 1.161 -8.568 -8.874 1.00 85.00 89 CYS A N 1
ATOM 688 C CA . CYS A 1 89 ? 1.151 -8.412 -10.335 1.00 85.00 89 CYS A CA 1
ATOM 689 C C . CYS A 1 89 ? 0.810 -9.680 -11.124 1.00 85.00 89 CYS A C 1
ATOM 691 O O . CYS A 1 89 ? 0.943 -9.704 -12.343 1.00 85.00 89 CYS A O 1
ATOM 693 N N . GLN A 1 90 ? 0.418 -10.743 -10.429 1.00 70.25 90 GLN A N 1
ATOM 694 C CA . GLN A 1 90 ? 0.018 -12.023 -11.019 1.00 70.25 90 GLN A CA 1
ATOM 695 C C . GLN A 1 90 ? -1.452 -12.361 -10.729 1.00 70.25 90 GLN A C 1
ATOM 697 O O . GLN A 1 90 ? -1.845 -13.515 -10.870 1.00 70.25 90 GLN A O 1
ATOM 702 N N . GLN A 1 91 ? -2.216 -11.375 -10.254 1.00 60.69 91 GLN A N 1
ATOM 703 C CA . GLN A 1 91 ? -3.633 -11.497 -9.916 1.00 60.69 91 GLN A CA 1
ATOM 704 C C . GLN A 1 91 ? -4.494 -11.027 -11.083 1.00 60.69 91 GLN A C 1
ATOM 706 O O . GLN A 1 91 ? -4.143 -9.973 -11.662 1.00 60.69 91 GLN A O 1
#

pLDDT: mean 85.5, std 17.6, range [45.91, 98.69]

Mean predicted aligned error: 8.58 Å

Sequence (91 aa):
MKYVLGTVVVFLAMLACLAGATDIRALVLQRCQGCHDLAKNCDVASSDRAWWKGMVERMVAYQPELLTPVEVDAVSRYLAQESRRKELCQQ